Protein AF-A0AAN7C7R7-F1 (afdb_monomer)

InterPro domains:
  IPR011333 SKP1/BTB/POZ domain superfamily [G3DSA:3.30.710.10] (1-96)
  IPR011333 SKP1/BTB/POZ domain superfamily [SSF54695] (1-69)

pLDDT: mean 86.41, std 12.13, range [52.25, 98.44]

Radius of gyration: 16.48 Å; Cα contacts (8 Å, |Δi|>4): 105; chains: 1; bounding box: 35×28×51 Å

Solvent-accessible surface area (backbone atoms only — not comparable to full-atom values): 7777 Å² total; per-residue (Å²): 141,87,85,67,98,47,70,48,72,78,64,80,51,83,87,65,89,89,57,56,72,69,45,53,49,29,52,53,36,27,78,76,67,78,43,66,70,80,82,82,72,64,59,63,40,42,51,23,41,50,36,24,38,50,19,56,76,70,70,35,65,73,52,24,58,47,21,50,53,53,24,51,52,45,73,75,47,70,92,80,56,83,58,47,50,58,25,44,46,48,36,65,74,59,42,60,91,84,53,52,70,64,53,47,56,45,51,50,55,44,63,79,42,37,84,63,46,70,74,37,67,67,40,52,50,51,53,69,76,77,110

Structure (mmCIF, N/CA/C/O backbone):
data_AF-A0AAN7C7R7-F1
#
_entry.id   AF-A0AAN7C7R7-F1
#
loop_
_atom_site.group_PDB
_atom_site.id
_atom_site.type_symbol
_atom_site.label_atom_id
_atom_site.label_alt_id
_atom_site.label_comp_id
_atom_site.label_asym_id
_atom_site.label_entity_id
_atom_site.label_seq_id
_atom_site.pdbx_PDB_ins_code
_atom_site.Cartn_x
_atom_site.Cartn_y
_atom_site.Cartn_z
_atom_site.occupancy
_atom_site.B_iso_or_equiv
_atom_site.auth_seq_id
_atom_site.auth_comp_id
_atom_site.auth_asym_id
_atom_site.auth_atom_id
_atom_site.pdbx_PDB_model_num
ATOM 1 N N . MET A 1 1 ? 15.852 -9.210 -18.962 1.00 52.25 1 MET A N 1
ATOM 2 C CA . MET A 1 1 ? 14.382 -9.309 -19.043 1.00 52.25 1 MET A CA 1
ATOM 3 C C . MET A 1 1 ? 13.855 -9.493 -20.473 1.00 52.25 1 MET A C 1
ATOM 5 O O . MET A 1 1 ? 12.809 -10.094 -20.599 1.00 52.25 1 MET A O 1
ATOM 9 N N . PHE A 1 2 ? 14.583 -9.126 -21.546 1.00 54.12 2 PHE A N 1
ATOM 10 C CA . PHE A 1 2 ? 14.133 -9.344 -22.945 1.00 54.12 2 PHE A CA 1
ATOM 11 C C . PHE A 1 2 ? 15.086 -10.190 -23.813 1.00 54.12 2 PHE A C 1
ATOM 13 O O . PHE A 1 2 ? 15.265 -9.920 -24.995 1.00 54.12 2 PHE A O 1
ATOM 20 N N . ILE A 1 3 ? 15.754 -11.194 -23.238 1.00 52.88 3 ILE A N 1
ATOM 21 C CA . ILE A 1 3 ? 16.678 -12.060 -23.991 1.00 52.88 3 ILE A CA 1
ATOM 22 C C . ILE A 1 3 ? 16.061 -13.460 -24.073 1.00 52.88 3 ILE A C 1
ATOM 24 O O . ILE A 1 3 ? 15.983 -14.154 -23.062 1.00 52.88 3 ILE A O 1
ATOM 28 N N . GLY A 1 4 ? 15.595 -13.847 -25.264 1.00 60.41 4 GLY A N 1
ATOM 29 C CA . GLY A 1 4 ? 15.038 -15.171 -25.570 1.00 60.41 4 GLY A CA 1
ATOM 30 C C . GLY A 1 4 ? 13.991 -15.144 -26.690 1.00 60.41 4 GLY A C 1
ATOM 31 O O . GLY A 1 4 ? 13.441 -14.085 -27.000 1.00 60.41 4 GLY A O 1
ATOM 32 N N . ASP A 1 5 ? 13.697 -16.310 -27.270 1.00 66.62 5 ASP A N 1
ATOM 33 C CA . ASP A 1 5 ? 12.703 -16.508 -28.343 1.00 66.62 5 ASP A CA 1
ATOM 34 C C . ASP A 1 5 ? 11.260 -16.559 -27.800 1.00 66.62 5 ASP A C 1
ATOM 36 O O . ASP A 1 5 ? 10.467 -17.449 -28.112 1.00 66.62 5 ASP A O 1
ATOM 40 N N . TRP A 1 6 ? 10.914 -15.609 -26.935 1.00 66.38 6 TRP A N 1
ATOM 41 C CA . TRP A 1 6 ? 9.567 -15.470 -26.385 1.00 66.38 6 TRP A CA 1
ATOM 42 C C . TRP A 1 6 ? 8.678 -14.704 -27.366 1.00 66.38 6 TRP A C 1
ATOM 44 O O . TRP A 1 6 ? 9.133 -13.757 -28.007 1.00 66.38 6 TRP A O 1
ATOM 54 N N . LYS A 1 7 ? 7.392 -15.071 -27.463 1.00 62.16 7 LYS A N 1
ATOM 55 C CA . LYS A 1 7 ? 6.427 -14.408 -28.366 1.00 62.16 7 LYS A CA 1
ATOM 56 C C . LYS A 1 7 ? 6.376 -12.885 -28.184 1.00 62.16 7 LYS A C 1
ATOM 58 O O . LYS A 1 7 ? 6.251 -12.163 -29.171 1.00 62.16 7 LYS A O 1
ATOM 63 N N . GLU A 1 8 ? 6.529 -12.404 -26.953 1.00 61.75 8 GLU A N 1
ATOM 64 C CA . GLU A 1 8 ? 6.562 -10.974 -26.612 1.00 61.75 8 GLU A CA 1
ATOM 65 C C . GLU A 1 8 ? 7.676 -10.215 -27.352 1.00 61.75 8 GLU A C 1
ATOM 67 O O . GLU A 1 8 ? 7.477 -9.084 -27.800 1.00 61.75 8 GLU A O 1
ATOM 72 N N . ASN A 1 9 ? 8.825 -10.865 -27.574 1.00 59.09 9 ASN A N 1
ATOM 73 C CA . ASN A 1 9 ? 9.982 -10.279 -28.256 1.00 59.09 9 ASN A CA 1
ATOM 74 C C . ASN A 1 9 ? 9.661 -9.935 -29.723 1.00 59.09 9 ASN A C 1
ATOM 76 O O . ASN A 1 9 ? 10.098 -8.917 -30.255 1.00 59.09 9 ASN A O 1
ATOM 80 N N . THR A 1 10 ? 8.835 -10.750 -30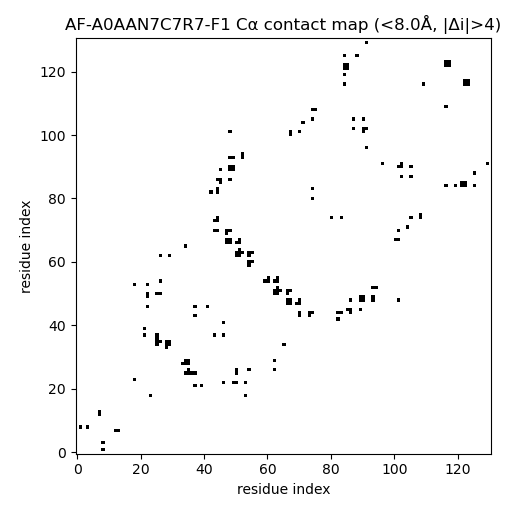.382 1.00 62.81 10 THR A N 1
ATOM 81 C CA . THR A 1 10 ? 8.457 -10.527 -31.786 1.00 62.81 10 THR A CA 1
ATOM 82 C C . THR A 1 10 ? 7.212 -9.650 -31.929 1.00 62.81 10 THR A C 1
ATOM 84 O O . THR A 1 10 ? 7.093 -8.917 -32.910 1.00 62.81 10 THR A O 1
ATOM 87 N N . ALA A 1 11 ? 6.293 -9.701 -30.959 1.00 69.81 11 ALA A N 1
ATOM 88 C CA . ALA A 1 11 ? 5.012 -8.998 -31.015 1.00 69.81 11 ALA A CA 1
ATOM 89 C C . ALA A 1 11 ? 5.101 -7.501 -30.667 1.00 69.81 11 ALA A C 1
ATOM 91 O O . ALA A 1 11 ? 4.202 -6.750 -31.039 1.00 69.81 11 ALA A O 1
ATOM 92 N N . ARG A 1 12 ? 6.170 -7.056 -29.978 1.00 69.69 12 ARG A N 1
ATOM 93 C CA . ARG A 1 12 ? 6.287 -5.696 -29.397 1.00 69.69 12 ARG A CA 1
ATOM 94 C C . ARG A 1 12 ? 5.090 -5.318 -28.507 1.00 69.69 12 ARG A C 1
ATOM 96 O O . ARG A 1 12 ? 4.754 -4.142 -28.390 1.00 69.69 12 ARG A O 1
ATOM 103 N N . LEU A 1 13 ? 4.455 -6.318 -27.906 1.00 75.94 13 LEU A N 1
ATOM 104 C CA . LEU A 1 13 ? 3.273 -6.195 -27.065 1.00 75.94 13 LEU A CA 1
ATOM 105 C C . LEU A 1 13 ? 3.511 -7.019 -25.801 1.00 75.94 13 LEU A C 1
ATOM 107 O O . LEU A 1 13 ? 3.923 -8.175 -25.896 1.00 75.94 13 LEU A O 1
ATOM 111 N N . ILE A 1 14 ? 3.261 -6.404 -24.648 1.00 77.69 14 ILE A N 1
ATOM 112 C CA . ILE A 1 14 ? 3.239 -7.056 -23.340 1.00 77.69 14 ILE A CA 1
ATOM 113 C C . ILE A 1 14 ? 1.846 -6.786 -22.778 1.00 77.69 14 ILE A C 1
ATOM 115 O O . ILE A 1 14 ? 1.475 -5.626 -22.599 1.00 77.69 14 ILE A O 1
ATOM 119 N N . GLU A 1 15 ? 1.067 -7.842 -22.570 1.00 77.75 15 GLU A N 1
ATOM 120 C CA . GLU A 1 15 ? -0.273 -7.755 -21.988 1.00 77.75 15 GLU A CA 1
ATOM 121 C C . GLU A 1 15 ? -0.168 -7.884 -20.465 1.00 77.75 15 GLU A C 1
ATOM 123 O O . GLU A 1 15 ? 0.445 -8.818 -19.951 1.00 77.75 15 GLU A O 1
ATOM 128 N N . LEU A 1 16 ? -0.748 -6.923 -19.743 1.00 79.38 16 LEU A N 1
ATOM 129 C CA . LEU A 1 16 ? -0.779 -6.883 -18.279 1.00 79.38 16 LEU A CA 1
ATOM 130 C C . LEU A 1 16 ? -2.231 -7.066 -17.811 1.00 79.38 16 LEU A C 1
ATOM 132 O O . LEU A 1 16 ? -2.828 -6.146 -17.267 1.00 79.38 16 LEU A O 1
ATOM 136 N N . GLU A 1 17 ? -2.819 -8.237 -18.078 1.00 69.12 17 GLU A N 1
ATOM 137 C CA . GLU A 1 17 ? -4.270 -8.489 -17.932 1.00 69.12 17 GLU A CA 1
ATOM 138 C C . GLU A 1 17 ? -4.824 -8.294 -16.509 1.00 69.12 17 GLU A C 1
ATOM 140 O O . GLU A 1 17 ? -6.012 -8.045 -16.335 1.00 69.12 17 GLU A O 1
ATOM 145 N N . GLU A 1 18 ? -3.981 -8.419 -15.486 1.00 67.12 18 GLU A N 1
ATOM 146 C CA . GLU A 1 18 ? -4.409 -8.407 -14.081 1.00 67.12 18 GLU A CA 1
ATOM 147 C C . GLU A 1 18 ? -4.302 -7.033 -13.403 1.00 67.12 18 GLU A C 1
ATOM 149 O O . GLU A 1 18 ? -4.593 -6.917 -12.214 1.00 67.12 18 GLU A O 1
ATOM 154 N N . ALA A 1 19 ? -3.844 -6.001 -14.112 1.00 66.62 19 ALA A N 1
ATOM 155 C CA . ALA A 1 19 ? -3.581 -4.701 -13.513 1.00 66.62 19 ALA A CA 1
ATOM 156 C C . ALA A 1 19 ? -4.635 -3.673 -13.911 1.00 66.62 19 ALA A C 1
ATOM 158 O O . ALA A 1 19 ? -4.942 -3.507 -15.088 1.00 66.62 19 ALA A O 1
ATOM 159 N N . ASP A 1 20 ? -5.150 -2.954 -12.916 1.00 84.00 20 ASP A N 1
ATOM 160 C CA . ASP A 1 20 ? -5.967 -1.772 -13.156 1.00 84.00 20 ASP A CA 1
ATOM 161 C C . ASP A 1 20 ? -5.154 -0.723 -13.935 1.00 84.00 20 ASP A C 1
ATOM 163 O O . ASP A 1 20 ? -3.971 -0.498 -13.645 1.00 84.00 20 ASP A O 1
ATOM 167 N N . ASP A 1 21 ? -5.788 -0.067 -14.911 1.00 88.69 21 ASP A N 1
ATOM 168 C CA . ASP A 1 21 ? -5.154 0.941 -15.768 1.00 88.69 21 ASP A CA 1
ATOM 169 C C . ASP A 1 21 ? -4.433 2.024 -14.945 1.00 88.69 21 ASP A C 1
ATOM 171 O O . ASP A 1 21 ? -3.361 2.496 -15.333 1.00 88.69 21 ASP A O 1
ATOM 175 N N . SER A 1 22 ? -4.974 2.385 -13.775 1.00 91.25 22 SER A N 1
ATOM 176 C CA . SER A 1 22 ? -4.366 3.372 -12.880 1.00 91.25 22 SER A CA 1
ATOM 177 C C . SER A 1 22 ? -3.037 2.902 -12.284 1.00 91.25 22 SER A C 1
ATOM 179 O O . SER A 1 22 ? -2.112 3.703 -12.136 1.00 91.25 22 SER A O 1
ATOM 181 N N . VAL A 1 23 ? -2.904 1.609 -11.984 1.00 93.81 23 VAL A N 1
ATOM 182 C CA . VAL A 1 23 ? -1.686 1.008 -11.422 1.00 93.81 23 VAL A CA 1
ATOM 183 C C . VAL A 1 23 ? -0.607 0.898 -12.496 1.00 93.81 23 VAL A C 1
ATOM 185 O O . VAL A 1 23 ? 0.559 1.215 -12.248 1.00 93.81 23 VAL A O 1
ATOM 188 N N . VAL A 1 24 ? -0.993 0.528 -13.720 1.00 92.94 24 VAL A N 1
ATOM 189 C CA . VAL A 1 24 ? -0.074 0.516 -14.868 1.00 92.94 24 VAL A CA 1
ATOM 190 C C . VAL A 1 24 ? 0.407 1.932 -15.182 1.00 92.94 24 VAL A C 1
ATOM 192 O O . VAL A 1 24 ? 1.601 2.147 -15.407 1.00 92.94 24 VAL A O 1
ATOM 195 N N . GLU A 1 25 ? -0.486 2.925 -15.143 1.00 93.12 25 GLU A N 1
ATOM 196 C CA . GLU A 1 25 ? -0.098 4.326 -15.304 1.00 93.12 25 GLU A CA 1
ATOM 197 C C . GLU A 1 25 ? 0.863 4.775 -14.192 1.00 93.12 25 GLU A C 1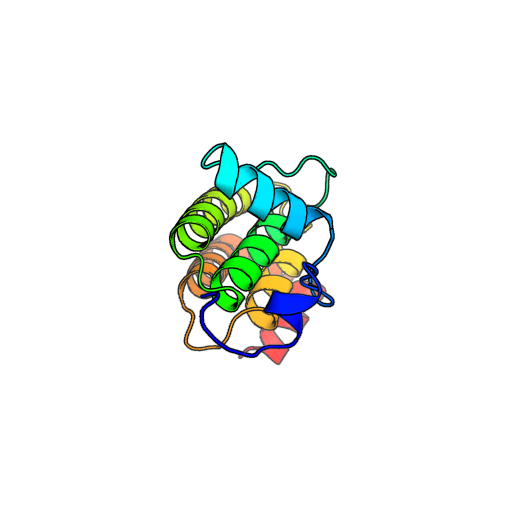
ATOM 199 O O . GLU A 1 25 ? 1.850 5.458 -14.479 1.00 93.12 25 GLU A O 1
ATOM 204 N N . ALA A 1 26 ? 0.629 4.363 -12.943 1.00 95.12 26 ALA A N 1
ATOM 205 C CA . ALA A 1 26 ? 1.522 4.653 -11.824 1.00 95.12 26 ALA A CA 1
ATOM 206 C C . ALA A 1 26 ? 2.928 4.089 -12.060 1.00 95.12 26 ALA A C 1
ATOM 208 O O . ALA A 1 26 ? 3.916 4.813 -11.924 1.00 95.12 26 ALA A O 1
ATOM 209 N N . MET A 1 27 ? 3.020 2.830 -12.500 1.00 95.50 27 MET A N 1
ATOM 210 C CA . MET A 1 27 ? 4.287 2.200 -12.871 1.00 95.50 27 MET A CA 1
ATOM 211 C C . MET A 1 27 ? 4.997 2.989 -13.981 1.00 95.50 27 MET A C 1
ATOM 213 O O . MET A 1 27 ? 6.188 3.281 -13.866 1.00 95.50 27 MET A O 1
ATOM 217 N N . LEU A 1 28 ? 4.284 3.363 -15.049 1.00 94.81 28 LEU A N 1
ATOM 218 C CA . LEU A 1 28 ? 4.866 4.128 -16.154 1.00 94.81 28 LEU A CA 1
ATOM 219 C C . LEU A 1 28 ? 5.352 5.507 -15.698 1.00 94.81 28 LEU A C 1
ATOM 221 O O . LEU A 1 28 ? 6.454 5.919 -16.057 1.00 94.81 28 LEU A O 1
ATOM 225 N N . ARG A 1 29 ? 4.575 6.215 -14.871 1.00 95.62 29 ARG A N 1
ATOM 226 C CA . ARG A 1 29 ? 4.998 7.498 -14.291 1.00 95.62 29 ARG A CA 1
ATOM 227 C C . ARG A 1 29 ? 6.251 7.331 -13.446 1.00 95.62 29 ARG A C 1
ATOM 229 O O . ARG A 1 29 ? 7.205 8.080 -13.647 1.00 95.62 29 ARG A O 1
ATOM 236 N N . PHE A 1 30 ? 6.298 6.303 -12.606 1.00 97.06 30 PHE A N 1
ATOM 237 C CA . PHE A 1 30 ? 7.474 6.011 -11.801 1.00 97.06 30 PHE A CA 1
ATOM 238 C C . PHE A 1 30 ? 8.715 5.762 -12.664 1.00 97.06 30 PHE A C 1
ATOM 240 O O . PHE A 1 30 ? 9.772 6.322 -12.391 1.00 97.06 30 PHE A O 1
ATOM 247 N N . MET A 1 31 ? 8.601 4.997 -13.752 1.00 95.38 31 MET A N 1
ATOM 248 C CA . MET A 1 31 ? 9.740 4.728 -14.639 1.00 95.38 31 MET A CA 1
ATOM 249 C C . MET A 1 31 ? 10.329 5.993 -15.282 1.00 95.38 31 MET A C 1
ATOM 251 O O . MET A 1 31 ? 11.529 6.037 -15.548 1.00 95.38 31 MET A O 1
ATOM 255 N N . TYR A 1 32 ? 9.507 7.015 -15.534 1.00 96.06 32 TYR A N 1
ATOM 256 C CA . TYR A 1 32 ? 9.948 8.255 -16.182 1.00 96.06 32 TYR A CA 1
ATOM 257 C C . TYR A 1 32 ? 10.300 9.378 -15.202 1.00 96.06 32 TYR A C 1
ATOM 259 O O . TYR A 1 32 ? 11.156 10.207 -15.513 1.00 96.06 32 TYR A O 1
ATOM 267 N N . TYR A 1 33 ? 9.651 9.422 -14.040 1.00 96.31 33 TYR A N 1
ATOM 268 C CA . TYR A 1 33 ? 9.728 10.547 -13.104 1.00 96.31 33 TYR A CA 1
ATOM 269 C C . TYR A 1 33 ? 10.223 10.158 -11.709 1.00 96.31 33 TYR A C 1
ATOM 271 O O . TYR A 1 33 ? 10.426 11.044 -10.885 1.00 96.31 33 TYR A O 1
ATOM 279 N N . PHE A 1 34 ? 10.444 8.864 -11.453 1.00 94.94 34 PHE A N 1
ATOM 280 C CA . PHE A 1 34 ? 10.735 8.299 -10.128 1.00 94.94 34 PHE A CA 1
ATOM 281 C C . PHE A 1 34 ? 9.660 8.614 -9.078 1.00 94.94 34 PHE A C 1
ATOM 283 O O . PHE A 1 34 ? 9.937 8.609 -7.883 1.00 94.94 34 PHE A O 1
ATOM 290 N N . ASP A 1 35 ? 8.437 8.877 -9.542 1.00 96.56 35 ASP A N 1
ATOM 291 C CA . ASP A 1 35 ? 7.286 9.247 -8.728 1.00 96.56 35 ASP A CA 1
ATOM 292 C C . ASP A 1 35 ? 5.977 8.839 -9.425 1.00 96.56 35 ASP A C 1
ATOM 294 O O . ASP A 1 35 ? 5.937 8.681 -10.652 1.00 96.56 35 ASP A O 1
ATOM 298 N N . TYR A 1 36 ? 4.897 8.690 -8.662 1.00 96.25 36 TYR A N 1
ATOM 299 C CA . TYR A 1 36 ? 3.559 8.433 -9.182 1.00 96.25 36 TYR A CA 1
ATOM 300 C C . TYR A 1 36 ? 2.502 9.175 -8.360 1.00 96.25 36 TYR A C 1
ATOM 302 O O . TYR A 1 36 ? 2.728 9.583 -7.232 1.00 96.25 36 TYR A O 1
ATOM 310 N N . ASN A 1 37 ? 1.317 9.374 -8.938 1.00 92.56 37 ASN A N 1
ATOM 311 C CA . ASN A 1 37 ? 0.233 10.082 -8.265 1.00 92.56 37 ASN A CA 1
ATOM 312 C C . ASN A 1 37 ? -1.099 9.375 -8.509 1.00 92.56 37 ASN A C 1
ATOM 314 O O . ASN A 1 37 ? -1.354 8.884 -9.609 1.00 92.56 37 ASN A O 1
ATOM 318 N N . ASN A 1 38 ? -1.971 9.387 -7.501 1.00 89.81 38 ASN A N 1
ATOM 319 C CA . ASN A 1 38 ? -3.345 8.904 -7.611 1.00 89.81 38 ASN A CA 1
ATOM 320 C C . ASN A 1 38 ? -4.224 9.943 -8.332 1.00 89.81 38 ASN A C 1
ATOM 322 O O . ASN A 1 38 ? -4.961 10.710 -7.711 1.00 89.81 38 ASN A O 1
ATOM 326 N N . ILE A 1 39 ? -4.105 10.014 -9.657 1.00 80.06 39 ILE A N 1
ATOM 327 C CA . ILE A 1 3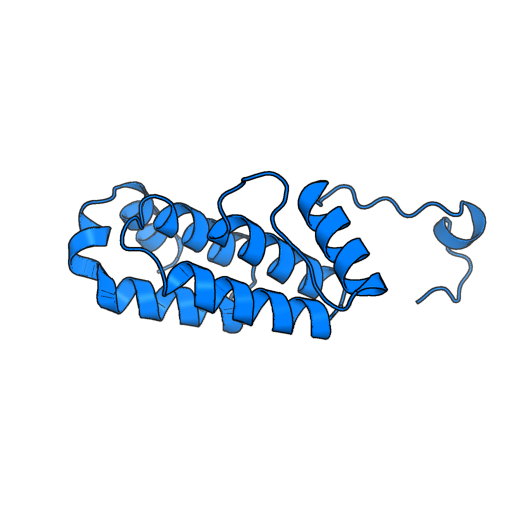9 ? -4.799 11.028 -10.466 1.00 80.06 39 ILE A CA 1
ATOM 328 C C . ILE A 1 39 ? -6.281 10.711 -10.717 1.00 80.06 39 ILE A C 1
ATOM 330 O O . ILE A 1 39 ? -7.037 11.604 -11.096 1.00 80.06 39 ILE A O 1
ATOM 334 N N . HIS A 1 40 ? -6.698 9.461 -10.495 1.00 79.94 40 HIS A N 1
ATOM 335 C CA . HIS A 1 40 ? -8.055 8.979 -10.782 1.00 79.94 40 HIS A CA 1
ATOM 336 C C . HIS A 1 40 ? -9.012 9.130 -9.592 1.00 79.94 40 HIS A C 1
ATOM 338 O O . HIS A 1 40 ? -10.190 8.799 -9.696 1.00 79.94 40 HIS A O 1
ATOM 344 N N . GLY A 1 41 ? -8.530 9.668 -8.466 1.00 76.50 41 GLY A N 1
ATOM 345 C CA . GLY A 1 41 ? -9.362 9.976 -7.300 1.00 76.50 41 GLY A CA 1
ATOM 346 C C . GLY A 1 41 ? -9.883 8.742 -6.561 1.00 76.50 41 GLY A C 1
ATOM 347 O O . GLY A 1 41 ? -10.861 8.842 -5.821 1.00 76.50 41 GLY A O 1
ATOM 348 N N . VAL A 1 42 ? -9.243 7.586 -6.755 1.00 78.88 42 VAL A N 1
ATOM 349 C CA . VAL A 1 42 ? -9.513 6.367 -5.980 1.00 78.88 42 VAL A CA 1
ATOM 350 C C . VAL A 1 42 ? -9.084 6.598 -4.523 1.00 78.88 42 VAL A C 1
ATOM 352 O O . VAL A 1 42 ? -8.399 7.576 -4.222 1.00 78.88 42 VAL A O 1
ATOM 355 N N . SER A 1 43 ? -9.439 5.718 -3.588 1.00 90.50 43 SER A N 1
ATOM 356 C CA . SER A 1 43 ? -8.825 5.765 -2.253 1.00 90.50 43 SER A CA 1
ATOM 357 C C . SER A 1 43 ? -7.302 5.668 -2.381 1.00 90.50 43 SER A C 1
ATOM 359 O O . SER A 1 43 ? -6.789 4.672 -2.885 1.00 90.50 43 SER A O 1
ATOM 361 N N . THR A 1 44 ? -6.571 6.677 -1.897 1.00 92.56 44 THR A N 1
ATOM 362 C CA . THR A 1 44 ? -5.098 6.679 -1.916 1.00 92.56 44 THR A CA 1
ATOM 363 C C . THR A 1 44 ? -4.516 5.483 -1.164 1.00 92.56 44 THR A C 1
ATOM 365 O O . THR A 1 44 ? -3.480 4.958 -1.556 1.00 92.56 44 THR A O 1
ATOM 368 N N . ARG A 1 45 ? -5.200 5.005 -0.116 1.00 92.94 45 ARG A N 1
ATOM 369 C CA . ARG A 1 45 ? -4.772 3.841 0.672 1.00 92.94 45 ARG A CA 1
ATOM 370 C C . ARG A 1 45 ? -4.878 2.561 -0.156 1.00 92.94 45 ARG A C 1
ATOM 372 O O . ARG A 1 45 ? -3.895 1.843 -0.286 1.00 92.94 45 ARG A O 1
ATOM 379 N N . ILE A 1 46 ? -6.042 2.318 -0.762 1.00 94.38 46 ILE A N 1
ATOM 380 C CA . ILE A 1 46 ? -6.264 1.146 -1.626 1.00 94.38 46 ILE A CA 1
ATOM 381 C C . ILE A 1 46 ? -5.317 1.192 -2.830 1.00 94.38 46 ILE A C 1
ATOM 383 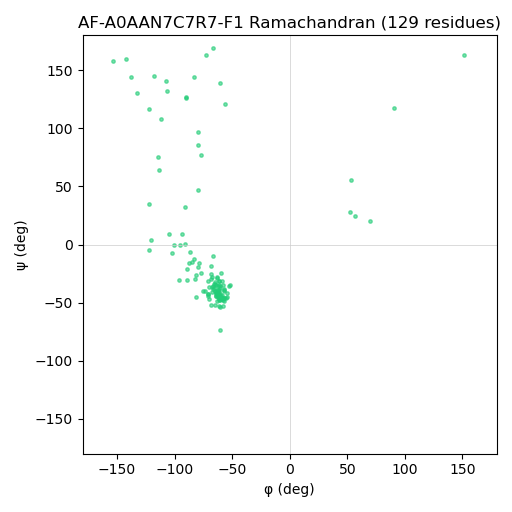O O . ILE A 1 46 ? -4.634 0.215 -3.117 1.00 94.38 46 ILE A O 1
ATOM 387 N N . PHE A 1 47 ? -5.211 2.349 -3.482 1.00 95.56 47 PHE A N 1
ATOM 388 C CA . PHE A 1 47 ? -4.348 2.537 -4.644 1.00 95.56 47 PHE A CA 1
ATOM 389 C C . PHE A 1 47 ? -2.876 2.231 -4.335 1.00 95.56 47 PHE A C 1
ATOM 391 O O . PHE A 1 47 ? -2.243 1.473 -5.062 1.00 95.56 47 PHE A O 1
ATOM 398 N N . ASN A 1 48 ? -2.331 2.748 -3.230 1.00 96.56 48 ASN A N 1
ATOM 399 C CA . ASN A 1 48 ? -0.943 2.463 -2.857 1.00 96.56 48 ASN A CA 1
ATOM 400 C C . ASN A 1 48 ? -0.721 0.977 -2.519 1.00 96.56 48 ASN A C 1
ATOM 402 O O . ASN A 1 48 ? 0.333 0.441 -2.853 1.00 96.56 48 ASN A O 1
ATOM 406 N N . ALA A 1 49 ? -1.709 0.288 -1.931 1.00 96.69 49 ALA A N 1
ATOM 407 C CA . ALA A 1 49 ? -1.635 -1.160 -1.713 1.00 96.69 49 ALA A CA 1
ATOM 408 C C . ALA A 1 49 ? -1.590 -1.949 -3.035 1.00 96.69 49 ALA A C 1
ATOM 410 O O . ALA A 1 49 ? -0.791 -2.874 -3.175 1.00 96.69 49 ALA A O 1
ATOM 411 N N . GLN A 1 50 ? -2.377 -1.540 -4.033 1.00 95.94 50 GLN A N 1
ATOM 412 C CA . GLN A 1 50 ? -2.368 -2.147 -5.368 1.00 95.94 50 GLN A CA 1
ATOM 413 C C . GLN A 1 50 ? -1.054 -1.891 -6.116 1.00 95.94 50 GLN A C 1
ATOM 415 O O . GLN A 1 50 ? -0.509 -2.794 -6.748 1.00 95.94 50 GLN A O 1
ATOM 420 N N . VAL A 1 51 ? -0.503 -0.674 -6.027 1.00 96.94 51 VAL A N 1
ATOM 421 C CA . VAL A 1 51 ? 0.809 -0.359 -6.619 1.00 96.94 51 VAL A CA 1
ATOM 422 C C . VAL A 1 51 ? 1.913 -1.187 -5.959 1.00 96.94 51 VAL A C 1
ATOM 424 O O . VAL A 1 51 ? 2.799 -1.676 -6.657 1.00 96.94 51 VAL A O 1
ATOM 427 N N . TYR A 1 52 ? 1.847 -1.394 -4.643 1.00 98.06 52 TYR A N 1
ATOM 428 C CA . TYR A 1 52 ? 2.802 -2.220 -3.908 1.00 98.06 52 TYR A CA 1
ATOM 429 C C . TYR A 1 52 ? 2.804 -3.680 -4.378 1.00 98.06 52 TYR A C 1
ATOM 431 O O . TYR A 1 52 ? 3.859 -4.203 -4.744 1.00 98.06 52 TYR A O 1
ATOM 439 N N . SER A 1 53 ? 1.634 -4.328 -4.412 1.00 96.12 53 SER A N 1
ATOM 440 C CA . SER A 1 53 ? 1.513 -5.731 -4.834 1.00 96.12 53 SER A CA 1
ATOM 441 C C . SER A 1 53 ? 1.868 -5.914 -6.312 1.00 96.12 53 SER A C 1
ATOM 443 O O . SER A 1 53 ? 2.563 -6.865 -6.677 1.00 96.12 53 SER A O 1
ATOM 445 N N . PHE A 1 54 ? 1.494 -4.958 -7.166 1.00 95.62 54 PHE A N 1
ATOM 446 C CA . PHE A 1 54 ? 1.916 -4.929 -8.564 1.00 95.62 54 PHE A CA 1
ATOM 447 C C . PHE A 1 54 ? 3.443 -4.810 -8.693 1.00 95.62 54 PHE A C 1
ATOM 449 O O . PHE A 1 54 ? 4.067 -5.564 -9.441 1.00 95.62 54 PHE A O 1
ATOM 456 N N . ALA A 1 55 ? 4.069 -3.890 -7.958 1.00 96.50 55 ALA A N 1
ATOM 457 C CA . ALA A 1 55 ? 5.514 -3.693 -8.006 1.00 96.50 55 ALA A CA 1
ATOM 458 C C . ALA A 1 55 ? 6.286 -4.935 -7.546 1.00 96.50 55 ALA A C 1
ATOM 460 O O . ALA A 1 55 ? 7.328 -5.246 -8.124 1.00 96.50 55 ALA A O 1
ATOM 461 N N . ASP A 1 56 ? 5.768 -5.664 -6.556 1.00 95.69 56 ASP A N 1
ATOM 462 C CA . ASP A 1 56 ? 6.326 -6.948 -6.138 1.00 95.69 56 ASP A CA 1
ATOM 463 C C . ASP A 1 56 ? 6.209 -8.002 -7.247 1.00 95.69 56 ASP A C 1
ATOM 465 O O . ASP A 1 56 ? 7.218 -8.565 -7.683 1.00 95.69 56 ASP A O 1
ATOM 469 N N . LYS A 1 57 ? 4.999 -8.179 -7.797 1.00 92.38 57 LYS A N 1
ATOM 470 C CA . LYS A 1 57 ? 4.716 -9.143 -8.872 1.00 92.38 57 LYS A CA 1
ATOM 471 C C . LYS A 1 57 ? 5.621 -8.953 -10.090 1.00 92.38 57 LYS A C 1
ATOM 473 O O . LYS A 1 57 ? 6.097 -9.930 -10.668 1.00 92.38 57 LYS A O 1
ATOM 478 N N . TYR A 1 58 ? 5.873 -7.705 -10.483 1.00 92.06 58 TYR A N 1
ATOM 479 C CA . TYR A 1 58 ? 6.715 -7.373 -11.636 1.00 92.06 58 TYR A CA 1
ATOM 480 C C . TYR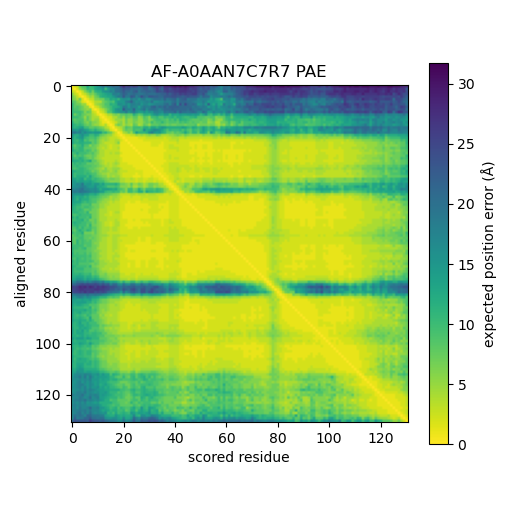 A 1 58 ? 8.184 -7.109 -11.279 1.00 92.06 58 TYR A C 1
ATOM 482 O O . TYR A 1 58 ? 8.958 -6.706 -12.149 1.00 92.06 58 TYR A O 1
ATOM 490 N N . MET A 1 59 ? 8.591 -7.377 -10.033 1.00 94.44 59 MET A N 1
ATOM 491 C CA . MET A 1 59 ? 9.964 -7.226 -9.543 1.00 94.44 59 MET A CA 1
ATOM 492 C C . MET A 1 59 ? 10.537 -5.826 -9.807 1.00 94.44 59 MET A C 1
ATOM 494 O O . MET A 1 59 ? 11.605 -5.668 -10.406 1.00 94.44 59 MET A O 1
ATOM 498 N N . ILE A 1 60 ? 9.834 -4.799 -9.329 1.00 96.25 60 ILE A N 1
ATOM 499 C CA . ILE A 1 60 ? 10.241 -3.391 -9.391 1.00 96.25 60 ILE A CA 1
ATOM 500 C C . ILE A 1 60 ? 10.474 -2.878 -7.954 1.00 96.25 60 ILE A C 1
ATOM 502 O O . ILE A 1 60 ? 9.645 -2.129 -7.430 1.00 96.25 60 ILE A O 1
ATOM 506 N N . PRO A 1 61 ? 11.596 -3.237 -7.286 1.00 97.38 61 PRO A N 1
ATOM 507 C CA . PRO A 1 61 ? 11.786 -2.971 -5.855 1.00 97.38 61 PRO A CA 1
ATOM 508 C C . PRO A 1 61 ? 11.669 -1.493 -5.481 1.00 97.38 61 PRO A C 1
ATOM 510 O O . PRO A 1 61 ? 11.038 -1.151 -4.494 1.00 97.38 61 PRO A O 1
ATOM 513 N N . ALA A 1 62 ? 12.206 -0.595 -6.309 1.00 98.12 62 ALA A N 1
ATOM 514 C CA . ALA A 1 62 ? 12.161 0.835 -6.019 1.00 98.12 62 ALA A CA 1
ATOM 515 C C . ALA A 1 62 ? 10.735 1.424 -6.080 1.00 98.12 62 ALA A C 1
ATOM 517 O O . ALA A 1 62 ? 10.452 2.390 -5.374 1.00 98.12 62 ALA A O 1
ATOM 518 N N . LEU A 1 63 ? 9.839 0.842 -6.890 1.00 98.38 63 LEU A N 1
ATOM 519 C CA . LEU A 1 63 ? 8.423 1.219 -6.899 1.00 98.38 63 LEU A CA 1
ATOM 520 C C . LEU A 1 63 ? 7.707 0.643 -5.674 1.00 98.38 63 LEU A C 1
ATOM 522 O O . LEU A 1 63 ? 6.917 1.351 -5.059 1.00 98.38 63 LEU A O 1
ATOM 526 N N . LYS A 1 64 ? 8.026 -0.601 -5.294 1.00 98.25 64 LYS A N 1
ATOM 527 C CA . LYS A 1 64 ? 7.508 -1.243 -4.079 1.00 98.25 64 LYS A CA 1
ATOM 528 C C . LYS A 1 64 ? 7.852 -0.412 -2.835 1.00 98.25 64 LYS A C 1
ATOM 530 O O . LYS A 1 64 ? 6.957 -0.050 -2.078 1.00 98.25 64 LYS A O 1
ATOM 535 N N . ASP A 1 65 ? 9.115 -0.003 -2.700 1.00 98.44 65 ASP A N 1
ATOM 536 C CA . ASP A 1 65 ? 9.601 0.846 -1.603 1.00 98.44 65 ASP A CA 1
ATOM 537 C C . ASP A 1 65 ? 8.909 2.218 -1.558 1.00 98.44 65 ASP A C 1
ATOM 539 O O . ASP A 1 65 ? 8.690 2.778 -0.481 1.00 98.44 65 ASP A O 1
ATOM 543 N N . LEU A 1 66 ? 8.616 2.808 -2.722 1.00 98.44 66 LEU A N 1
ATOM 544 C CA . LEU A 1 66 ? 7.884 4.071 -2.795 1.00 98.44 66 LEU A CA 1
ATOM 545 C C . LEU A 1 66 ? 6.424 3.871 -2.376 1.00 98.44 66 LEU A C 1
ATOM 547 O O . LEU A 1 66 ? 5.928 4.618 -1.538 1.00 98.44 66 LEU A O 1
ATOM 551 N N . ALA A 1 67 ? 5.768 2.834 -2.896 1.00 98.12 67 ALA A N 1
ATOM 552 C CA . ALA A 1 67 ? 4.383 2.522 -2.572 1.00 98.12 67 ALA A CA 1
ATOM 553 C C . ALA A 1 67 ? 4.176 2.211 -1.087 1.00 98.12 67 ALA A C 1
ATOM 555 O O . ALA A 1 67 ? 3.172 2.625 -0.511 1.00 98.12 67 ALA A O 1
ATOM 556 N N . GLU A 1 68 ? 5.151 1.571 -0.439 1.00 98.44 68 GLU A N 1
ATOM 557 C CA . GLU A 1 68 ? 5.147 1.356 1.010 1.00 98.44 68 GLU A CA 1
ATOM 558 C C . GLU A 1 68 ? 5.122 2.673 1.791 1.00 98.44 68 GLU A C 1
ATOM 560 O O . GLU A 1 68 ? 4.291 2.862 2.681 1.00 98.44 68 GLU A O 1
ATOM 565 N N . LYS A 1 69 ? 5.995 3.618 1.422 1.00 97.62 69 LYS A N 1
ATOM 566 C CA . LYS A 1 69 ? 6.079 4.939 2.066 1.00 97.62 69 LYS A CA 1
ATOM 567 C C . LYS A 1 69 ? 4.805 5.748 1.855 1.00 97.62 69 LYS A C 1
ATOM 569 O O . LYS A 1 69 ? 4.291 6.340 2.803 1.00 97.62 69 LYS A O 1
ATOM 574 N N . GLU A 1 70 ? 4.281 5.751 0.633 1.00 96.44 70 GLU A N 1
ATOM 575 C CA . GLU A 1 70 ? 3.041 6.450 0.294 1.00 96.44 70 GLU A CA 1
ATOM 576 C C . GLU A 1 70 ? 1.830 5.817 0.998 1.00 96.44 70 GLU A C 1
ATOM 578 O O . GLU A 1 70 ? 0.945 6.523 1.489 1.00 96.44 70 GLU A O 1
ATOM 583 N N . PHE A 1 71 ? 1.784 4.485 1.121 1.00 96.00 71 PHE A N 1
ATOM 584 C CA . PHE A 1 71 ? 0.758 3.792 1.901 1.00 96.00 71 PHE A CA 1
ATOM 585 C C . PHE A 1 71 ? 0.842 4.165 3.381 1.00 96.00 71 PHE A C 1
ATOM 587 O O . PHE A 1 71 ? -0.168 4.562 3.962 1.00 96.00 71 PHE A O 1
ATOM 594 N N . GLN A 1 72 ? 2.039 4.114 3.976 1.00 95.56 72 GLN A N 1
ATOM 595 C CA . GLN A 1 72 ? 2.270 4.511 5.365 1.00 95.56 72 GLN A CA 1
ATOM 596 C C . GLN A 1 72 ? 1.797 5.949 5.620 1.00 95.56 72 GLN A C 1
ATOM 598 O O . GLN A 1 72 ? 1.084 6.209 6.593 1.00 95.56 72 GLN A O 1
ATOM 603 N N . ALA A 1 73 ? 2.134 6.886 4.733 1.00 93.50 73 ALA A N 1
ATOM 604 C CA . ALA A 1 73 ? 1.667 8.265 4.827 1.00 93.50 73 ALA A CA 1
ATOM 605 C C . ALA A 1 73 ? 0.132 8.350 4.745 1.00 93.50 73 ALA A C 1
ATOM 607 O O . ALA A 1 73 ? -0.499 9.041 5.546 1.00 93.50 73 ALA A O 1
ATOM 608 N N . ALA A 1 74 ? -0.493 7.609 3.827 1.00 92.12 74 ALA A N 1
ATOM 609 C CA . ALA A 1 74 ? -1.940 7.624 3.631 1.00 92.12 74 ALA A CA 1
ATOM 610 C C . ALA A 1 74 ? -2.728 7.018 4.807 1.00 92.12 74 ALA A C 1
ATOM 612 O O . ALA A 1 74 ? -3.809 7.511 5.137 1.00 92.12 74 ALA A O 1
ATOM 613 N N . ILE A 1 75 ? -2.230 5.960 5.455 1.00 90.06 75 ILE A N 1
ATOM 614 C CA . ILE A 1 75 ? -2.924 5.317 6.588 1.00 90.06 75 ILE A CA 1
ATOM 615 C C . ILE A 1 75 ? -2.705 6.049 7.919 1.00 90.06 75 ILE A C 1
ATOM 617 O O . ILE A 1 75 ? -3.558 5.973 8.799 1.00 90.06 75 ILE A O 1
ATOM 621 N N . THR A 1 76 ? -1.595 6.779 8.064 1.00 87.06 76 THR A N 1
ATOM 622 C CA . THR A 1 76 ? -1.283 7.548 9.284 1.00 87.06 76 THR A CA 1
ATOM 623 C C . THR A 1 76 ? -1.878 8.958 9.267 1.00 87.06 76 THR A C 1
ATOM 625 O O . THR A 1 76 ? -1.991 9.599 10.314 1.00 87.06 76 THR A O 1
ATOM 628 N N . THR A 1 77 ? -2.299 9.454 8.099 1.00 80.00 77 THR A N 1
ATOM 629 C CA . THR A 1 77 ? -2.910 10.780 7.941 1.00 80.00 77 THR A CA 1
ATOM 630 C C . THR A 1 77 ? -4.417 10.685 7.678 1.00 80.00 77 THR A C 1
ATOM 632 O O . THR A 1 77 ? -4.896 9.829 6.940 1.00 80.00 77 THR A O 1
ATOM 635 N N . GLY A 1 78 ? -5.192 11.595 8.281 1.00 64.44 78 GLY A N 1
ATOM 636 C CA . GLY A 1 78 ? -6.637 11.727 8.050 1.00 64.44 78 GLY A CA 1
ATOM 637 C C . GLY A 1 78 ? -7.516 10.890 8.990 1.00 64.44 78 GLY A C 1
ATOM 638 O O . GLY A 1 78 ? -7.510 9.665 8.967 1.00 64.44 78 GLY A O 1
ATOM 639 N N . TRP A 1 79 ? -8.339 11.575 9.791 1.00 54.62 79 TRP A N 1
ATOM 640 C CA . TRP A 1 79 ? -9.275 10.970 10.754 1.00 54.62 79 TRP A CA 1
ATOM 641 C C . TRP A 1 79 ? -10.451 10.209 10.115 1.00 54.62 79 TRP A C 1
ATOM 643 O O . TRP A 1 79 ? -11.080 9.390 10.784 1.00 54.62 79 TRP A O 1
ATOM 653 N N . ALA A 1 80 ? -10.750 10.458 8.837 1.00 60.69 80 ALA A N 1
ATOM 654 C CA . ALA A 1 80 ? -11.728 9.684 8.078 1.00 60.69 80 ALA A CA 1
ATOM 655 C C . ALA A 1 80 ? -11.069 8.376 7.616 1.00 60.69 80 ALA A C 1
ATOM 657 O O . ALA A 1 80 ? -10.483 8.292 6.538 1.00 60.69 80 ALA A O 1
ATOM 658 N N . MET A 1 81 ? -11.090 7.374 8.487 1.00 66.19 81 MET A N 1
ATOM 659 C CA . MET A 1 81 ? -10.624 6.010 8.213 1.00 66.19 81 MET A CA 1
ATOM 660 C C . MET A 1 81 ? -11.768 5.124 7.690 1.00 66.19 81 MET A C 1
ATOM 662 O O . MET A 1 81 ? -11.830 3.939 8.016 1.00 66.19 81 MET A O 1
ATOM 666 N N . ASP A 1 82 ? -12.721 5.697 6.961 1.00 76.94 82 ASP A N 1
ATOM 667 C CA . ASP A 1 82 ? -13.910 4.967 6.505 1.00 76.94 82 ASP A CA 1
ATOM 668 C C . ASP A 1 82 ? -13.544 3.910 5.448 1.00 76.94 82 ASP A C 1
ATOM 670 O O . ASP A 1 82 ? -14.207 2.889 5.328 1.00 76.94 82 ASP A O 1
ATOM 674 N N . ASP A 1 83 ? -12.442 4.112 4.725 1.00 86.69 83 ASP A N 1
ATOM 675 C CA . ASP A 1 83 ? -11.903 3.179 3.731 1.00 86.69 83 ASP A CA 1
ATOM 676 C C . ASP A 1 83 ? -10.719 2.342 4.255 1.00 86.69 83 ASP A C 1
ATOM 678 O O . ASP A 1 83 ? -10.200 1.499 3.525 1.00 86.69 83 ASP A O 1
ATOM 682 N N . PHE A 1 84 ? -10.289 2.527 5.512 1.00 89.25 84 PHE A N 1
ATOM 683 C CA . PHE A 1 84 ? -9.194 1.738 6.087 1.00 89.25 84 PHE A CA 1
ATOM 684 C C . PHE A 1 84 ? -9.498 0.232 6.104 1.00 89.25 84 PHE A C 1
ATOM 686 O O . PHE A 1 84 ? -8.615 -0.528 5.713 1.00 89.25 84 PHE A O 1
ATOM 693 N N . PRO A 1 85 ? -10.704 -0.239 6.498 1.00 89.69 85 PRO A N 1
ATOM 694 C CA . PRO A 1 85 ? -11.019 -1.666 6.449 1.00 89.69 85 PRO A CA 1
ATOM 695 C C . PRO A 1 85 ? -10.856 -2.264 5.048 1.00 89.69 85 PRO A C 1
ATOM 697 O O . PRO A 1 85 ? -10.346 -3.373 4.912 1.00 89.69 85 PRO A O 1
ATOM 700 N N . LEU A 1 86 ? -11.228 -1.509 4.009 1.00 91.19 86 LEU A N 1
ATOM 701 C CA . LEU A 1 86 ? -11.073 -1.918 2.613 1.00 91.19 86 LEU A CA 1
ATOM 702 C C . LEU A 1 86 ? -9.604 -1.925 2.183 1.00 91.19 86 LEU A C 1
ATOM 704 O O . LEU A 1 86 ? -9.163 -2.871 1.540 1.00 91.19 86 LEU A O 1
ATOM 708 N N . ALA A 1 87 ? -8.827 -0.914 2.575 1.00 93.06 87 ALA A N 1
ATOM 709 C CA . ALA A 1 87 ? -7.393 -0.877 2.300 1.00 93.06 87 ALA A CA 1
ATOM 710 C C . ALA A 1 87 ? -6.634 -2.006 3.014 1.00 93.06 87 ALA A C 1
ATOM 712 O O . ALA A 1 87 ? -5.755 -2.623 2.423 1.00 93.06 87 ALA A O 1
ATOM 713 N N . ALA A 1 88 ? -6.996 -2.320 4.260 1.00 93.38 88 ALA A N 1
ATOM 714 C CA . ALA A 1 88 ? -6.453 -3.472 4.965 1.00 93.38 88 ALA A CA 1
ATOM 715 C C . ALA A 1 88 ? -6.820 -4.774 4.235 1.00 93.38 88 ALA A C 1
ATOM 717 O O . ALA A 1 88 ? -5.949 -5.615 4.039 1.00 93.38 88 ALA A O 1
ATOM 718 N N . ALA A 1 89 ? -8.071 -4.925 3.782 1.00 93.81 89 ALA A N 1
ATOM 719 C CA . ALA A 1 89 ? -8.498 -6.103 3.021 1.00 93.81 89 ALA A CA 1
ATOM 720 C C . ALA A 1 89 ? -7.659 -6.276 1.756 1.00 93.81 89 ALA A C 1
ATOM 722 O O . ALA A 1 89 ? -7.160 -7.366 1.496 1.00 93.81 89 ALA A O 1
ATOM 723 N N . GLU A 1 90 ? -7.454 -5.188 1.014 1.00 95.44 90 GLU A N 1
ATOM 724 C CA . GLU A 1 90 ? -6.610 -5.176 -0.177 1.00 95.44 90 GLU A CA 1
ATOM 725 C C . GLU A 1 90 ? -5.185 -5.640 0.139 1.00 95.44 90 GLU A C 1
ATOM 727 O O . GLU A 1 90 ? -4.654 -6.502 -0.557 1.00 95.44 90 GLU A O 1
ATOM 732 N N . VAL A 1 91 ? -4.581 -5.142 1.225 1.00 96.62 91 VAL A N 1
ATOM 733 C CA . VAL A 1 91 ? -3.247 -5.575 1.669 1.00 96.62 91 VAL A CA 1
ATOM 734 C C . VAL A 1 91 ? -3.208 -7.079 1.929 1.00 96.62 91 VAL A C 1
ATOM 736 O O . VAL A 1 91 ? -2.356 -7.768 1.371 1.00 96.62 91 VAL A O 1
ATOM 739 N N . TYR A 1 92 ? -4.124 -7.609 2.741 1.00 95.12 92 TYR A N 1
ATOM 740 C CA . TYR A 1 92 ? -4.120 -9.032 3.095 1.00 95.12 92 TYR A CA 1
ATOM 741 C C . TYR A 1 92 ? -4.456 -9.947 1.905 1.00 95.12 92 TYR A C 1
ATOM 743 O O . TYR A 1 92 ? -3.939 -11.060 1.839 1.00 95.12 92 TYR A O 1
ATOM 751 N N . ASN A 1 93 ? -5.253 -9.477 0.942 1.00 94.50 93 ASN A N 1
ATOM 752 C CA . ASN A 1 93 ? -5.635 -10.253 -0.241 1.00 94.50 93 ASN A CA 1
ATOM 753 C C . ASN A 1 93 ? -4.589 -10.229 -1.364 1.00 94.50 93 ASN A C 1
ATOM 755 O O . ASN A 1 93 ? -4.507 -11.183 -2.135 1.00 94.50 93 ASN A O 1
ATOM 759 N N . SER A 1 94 ? -3.819 -9.145 -1.486 1.00 94.00 94 SER A N 1
ATOM 760 C CA . SER A 1 94 ? -2.883 -8.937 -2.602 1.00 94.00 94 SER A CA 1
ATOM 761 C C . SER A 1 94 ? -1.418 -9.216 -2.254 1.00 94.00 94 SER A C 1
ATOM 763 O O . SER A 1 94 ? -0.573 -9.235 -3.148 1.00 94.00 94 SER A O 1
ATOM 765 N N . THR A 1 95 ? -1.102 -9.461 -0.979 1.00 94.88 95 THR A N 1
ATOM 766 C CA . THR A 1 95 ? 0.254 -9.799 -0.515 1.00 94.88 95 THR A CA 1
ATOM 767 C C . THR A 1 95 ? 0.287 -11.194 0.113 1.00 94.88 95 THR A C 1
ATOM 769 O O . THR A 1 95 ? -0.689 -11.578 0.761 1.00 94.88 95 THR A O 1
ATOM 772 N N . PRO A 1 96 ? 1.369 -11.977 -0.041 1.00 93.00 96 PRO A N 1
ATOM 773 C CA . PRO A 1 96 ? 1.525 -13.253 0.658 1.00 93.00 96 PRO A CA 1
ATOM 774 C C . PRO A 1 96 ? 1.815 -13.050 2.160 1.00 93.00 96 PRO A C 1
ATOM 776 O O . PRO A 1 96 ? 2.171 -11.960 2.598 1.00 9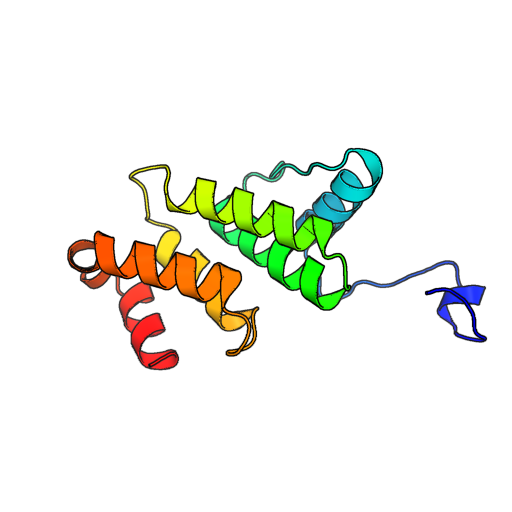3.00 96 PRO A O 1
ATOM 779 N N . GLU A 1 97 ? 1.643 -14.096 2.977 1.00 91.44 97 GLU A N 1
ATOM 780 C CA . GLU A 1 97 ? 1.778 -14.011 4.446 1.00 91.44 97 GLU A CA 1
ATOM 781 C C . GLU A 1 97 ? 3.183 -13.636 4.940 1.00 91.44 97 GLU A C 1
ATOM 783 O O . GLU A 1 97 ? 3.332 -13.062 6.022 1.00 91.44 97 GLU A O 1
ATOM 788 N N . ASP A 1 98 ? 4.212 -13.969 4.166 1.00 93.44 98 ASP A N 1
ATOM 789 C CA . ASP A 1 98 ? 5.609 -13.655 4.450 1.00 93.44 98 ASP A CA 1
ATOM 790 C C . ASP A 1 98 ? 6.009 -12.235 4.023 1.00 93.44 98 ASP A C 1
ATOM 792 O O . ASP A 1 98 ? 7.044 -11.738 4.475 1.00 93.44 98 ASP A O 1
ATOM 796 N N . ASP A 1 99 ? 5.177 -11.550 3.233 1.00 95.25 99 ASP A N 1
ATOM 797 C CA . ASP A 1 99 ? 5.350 -10.129 2.951 1.00 95.25 99 ASP A CA 1
ATOM 798 C C . ASP A 1 99 ? 4.827 -9.289 4.122 1.00 95.25 99 ASP A C 1
ATOM 800 O O . ASP A 1 99 ? 3.636 -9.010 4.280 1.00 95.25 99 ASP A O 1
ATOM 804 N N . ARG A 1 100 ? 5.761 -8.889 4.983 1.00 95.38 100 ARG A N 1
ATOM 805 C CA . ARG A 1 100 ? 5.463 -8.159 6.214 1.00 95.38 100 ARG A CA 1
ATOM 806 C C . ARG A 1 100 ? 5.362 -6.645 6.040 1.00 95.38 100 ARG A C 1
ATOM 808 O O . ARG A 1 100 ? 4.957 -6.001 6.998 1.00 95.38 100 ARG A O 1
ATOM 815 N N . GLY A 1 101 ? 5.669 -6.077 4.869 1.00 96.69 101 GLY A N 1
ATOM 816 C CA . GLY A 1 101 ? 5.751 -4.621 4.686 1.00 96.69 101 GLY A CA 1
ATOM 817 C C . GLY A 1 101 ? 4.425 -3.916 4.978 1.00 96.69 101 GLY A C 1
ATOM 818 O O . GLY A 1 101 ? 4.242 -3.302 6.029 1.00 96.69 101 GLY A O 1
ATOM 819 N N . LEU A 1 102 ? 3.448 -4.052 4.078 1.00 97.69 102 LEU A N 1
ATOM 820 C CA . LEU A 1 102 ? 2.133 -3.432 4.288 1.00 97.69 102 LEU A CA 1
ATOM 821 C C . LEU A 1 102 ? 1.313 -4.109 5.393 1.00 97.69 102 LEU A C 1
ATOM 823 O O . LEU A 1 102 ? 0.522 -3.440 6.063 1.00 97.69 102 LEU A O 1
ATOM 827 N N . ARG A 1 103 ? 1.485 -5.424 5.595 1.00 97.12 103 ARG A N 1
ATOM 828 C CA . ARG A 1 103 ? 0.738 -6.186 6.608 1.00 97.12 103 ARG A CA 1
ATOM 829 C C . ARG A 1 103 ? 1.026 -5.684 8.024 1.00 97.12 103 ARG A C 1
ATOM 831 O O . ARG A 1 103 ? 0.084 -5.511 8.800 1.00 97.12 103 ARG A O 1
ATOM 838 N N . ASP A 1 104 ? 2.287 -5.384 8.339 1.00 96.69 104 ASP A N 1
ATOM 839 C CA . ASP A 1 104 ? 2.664 -4.895 9.670 1.00 96.69 104 ASP A CA 1
ATOM 840 C C . ASP A 1 104 ? 2.159 -3.474 9.893 1.00 96.69 104 ASP A C 1
ATOM 842 O O . ASP A 1 104 ? 1.530 -3.209 10.916 1.00 96.69 104 ASP A O 1
ATOM 846 N N . LEU A 1 105 ? 2.290 -2.604 8.888 1.00 95.44 105 LEU A N 1
ATOM 847 C CA . LEU A 1 105 ? 1.732 -1.251 8.925 1.00 95.44 105 LEU A CA 1
ATOM 848 C C . LEU A 1 105 ? 0.212 -1.252 9.160 1.00 95.44 105 LEU A C 1
ATOM 850 O O . LEU A 1 105 ? -0.300 -0.503 9.994 1.00 95.44 105 LEU A O 1
ATOM 854 N N . ALA A 1 106 ? -0.525 -2.110 8.449 1.00 93.25 106 ALA A N 1
ATOM 855 C CA . ALA A 1 106 ? -1.966 -2.247 8.637 1.00 93.25 106 ALA A CA 1
ATOM 856 C C . ALA A 1 106 ? -2.308 -2.770 10.044 1.00 93.25 106 ALA A C 1
ATOM 858 O O . ALA A 1 106 ? -3.240 -2.270 10.678 1.00 93.25 106 ALA A O 1
ATOM 859 N N . GLY A 1 107 ? -1.553 -3.749 10.554 1.00 92.19 107 GLY A N 1
ATOM 860 C CA . GLY A 1 107 ? -1.729 -4.294 11.901 1.00 92.19 107 GLY A CA 1
ATOM 861 C C . GLY A 1 107 ? -1.483 -3.263 13.006 1.00 92.19 107 GLY A C 1
ATOM 862 O O . GLY A 1 107 ? -2.274 -3.168 13.948 1.00 92.19 107 GLY A O 1
ATOM 863 N N . GLU A 1 108 ? -0.433 -2.453 12.871 1.00 92.94 108 GLU A N 1
ATOM 864 C CA . GLU A 1 108 ? -0.096 -1.378 13.809 1.00 92.94 108 GLU A CA 1
ATOM 865 C C . GLU A 1 108 ? -1.222 -0.339 13.895 1.00 92.94 108 GLU A C 1
ATOM 867 O O . GLU A 1 108 ? -1.774 -0.106 14.976 1.00 92.94 108 GLU A O 1
ATOM 872 N N . VAL A 1 109 ? -1.649 0.212 12.753 1.00 90.00 109 VAL A N 1
ATOM 873 C CA . VAL A 1 109 ? -2.731 1.215 12.698 1.00 90.00 109 VAL A CA 1
ATOM 874 C C . VAL A 1 109 ? -4.053 0.645 13.217 1.00 90.00 109 VAL A C 1
ATOM 876 O O . VAL A 1 109 ? -4.795 1.320 13.944 1.00 90.00 109 VAL A O 1
ATOM 879 N N . ALA A 1 110 ? -4.347 -0.615 12.889 1.00 89.06 110 ALA A N 1
ATOM 880 C CA . ALA A 1 110 ? -5.514 -1.310 13.406 1.00 89.06 110 ALA A CA 1
ATOM 881 C C . ALA A 1 110 ? -5.483 -1.433 14.936 1.00 89.06 110 ALA A C 1
ATOM 883 O O . ALA A 1 110 ? -6.504 -1.195 15.586 1.00 89.06 110 ALA A O 1
ATOM 884 N N . GLY A 1 111 ? -4.326 -1.762 15.517 1.00 88.69 111 GLY A N 1
ATOM 885 C CA . GLY A 1 111 ? -4.127 -1.857 16.963 1.00 88.69 111 GLY A CA 1
ATOM 886 C C . GLY A 1 111 ? -4.352 -0.524 17.679 1.00 88.69 111 GLY A C 1
ATOM 887 O O . GLY A 1 111 ? -5.076 -0.471 18.678 1.00 88.69 111 GLY A O 1
ATOM 888 N N . GLU A 1 112 ? -3.813 0.568 17.136 1.00 87.12 112 GLU A N 1
ATOM 889 C CA . GLU A 1 112 ? -3.998 1.920 17.683 1.00 87.12 112 GLU A CA 1
ATOM 890 C C . GLU A 1 112 ? -5.461 2.388 17.617 1.00 87.12 112 GLU A C 1
ATOM 892 O O . GLU A 1 112 ? -5.952 3.085 18.511 1.00 87.12 112 GLU A O 1
ATOM 897 N N . SER A 1 113 ? -6.190 1.950 16.587 1.00 83.50 113 SER A N 1
ATOM 898 C CA . SER A 1 113 ? -7.562 2.385 16.289 1.00 83.50 113 SER A CA 1
ATOM 899 C C . SER A 1 113 ? -8.644 1.358 16.639 1.00 83.50 113 SER A C 1
ATOM 901 O O . SER A 1 113 ? -9.822 1.55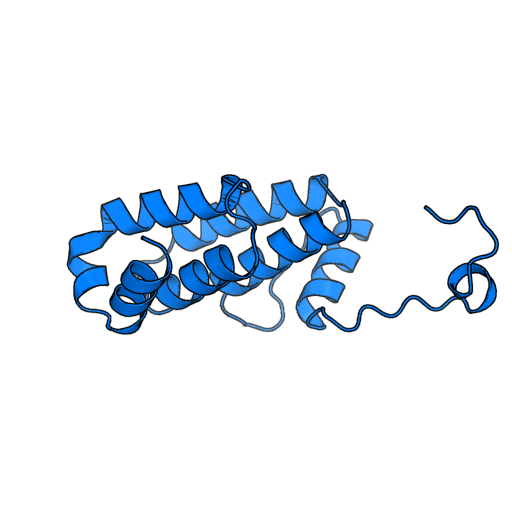3 16.313 1.00 83.50 113 SER A O 1
ATOM 903 N N . ILE A 1 114 ? -8.279 0.280 17.341 1.00 83.06 114 ILE A N 1
ATOM 904 C CA . ILE A 1 114 ? -9.091 -0.939 17.460 1.00 83.06 114 ILE A CA 1
ATOM 905 C C . ILE A 1 114 ? -10.495 -0.693 18.023 1.00 83.06 114 ILE A C 1
ATOM 907 O O . ILE A 1 114 ? -11.476 -1.252 17.540 1.00 83.06 114 ILE A O 1
ATOM 911 N N . LYS A 1 115 ? -10.633 0.199 19.013 1.00 82.88 115 LYS A N 1
ATOM 912 C CA . LYS A 1 115 ? -11.927 0.502 19.655 1.00 82.88 115 LYS A CA 1
ATOM 913 C C . LYS A 1 115 ? -12.959 1.053 18.670 1.00 82.88 115 LYS A C 1
ATOM 915 O O . LYS A 1 115 ? -14.145 0.776 18.826 1.00 82.88 115 LYS A O 1
ATOM 920 N N . ARG A 1 116 ? -12.512 1.844 17.690 1.00 79.81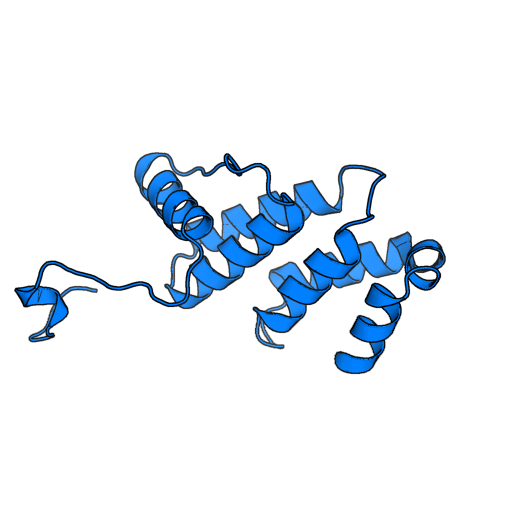 116 ARG A N 1
ATOM 921 C CA . ARG A 1 116 ? -13.366 2.425 16.649 1.00 79.81 116 ARG A CA 1
ATOM 922 C C . ARG A 1 116 ? -13.616 1.408 15.541 1.00 79.81 116 ARG A C 1
ATOM 924 O O . ARG A 1 116 ? -14.758 1.214 15.152 1.00 79.81 116 ARG A O 1
ATOM 931 N N . LEU A 1 117 ? -12.567 0.721 15.092 1.00 81.44 117 LEU A N 1
ATOM 932 C CA . LEU A 1 117 ? -12.660 -0.268 14.015 1.00 81.44 117 LEU A CA 1
ATOM 933 C C . LEU A 1 117 ? -13.547 -1.467 14.377 1.00 81.44 117 LEU A C 1
ATOM 935 O O . LEU A 1 117 ? -14.216 -2.014 13.514 1.00 81.44 117 LEU A O 1
ATOM 939 N N . LEU A 1 118 ? -13.651 -1.840 15.655 1.00 83.25 118 LEU A N 1
ATOM 940 C CA . LEU A 1 118 ? -14.591 -2.877 16.104 1.00 83.25 118 LEU A CA 1
ATOM 941 C C . LEU A 1 118 ? -16.075 -2.495 15.961 1.00 83.25 118 LEU A C 1
ATOM 943 O O . LEU A 1 118 ? -16.939 -3.352 16.154 1.00 83.25 118 LEU A O 1
ATOM 947 N N . GLN A 1 119 ? -16.390 -1.235 15.656 1.00 84.31 119 GLN A N 1
ATOM 948 C CA . GLN A 1 119 ? -17.747 -0.809 15.306 1.00 84.31 119 GLN A CA 1
ATOM 949 C C . GLN A 1 119 ? -18.051 -1.021 13.816 1.00 84.31 119 GLN A C 1
ATOM 951 O O . GLN A 1 119 ? -19.219 -1.009 13.437 1.00 84.31 119 GLN A O 1
ATOM 956 N N . ASP A 1 120 ? -17.022 -1.246 12.998 1.00 81.56 120 ASP A N 1
ATOM 957 C CA . ASP A 1 120 ? -17.121 -1.469 11.561 1.00 81.56 120 ASP A CA 1
ATOM 958 C C . ASP A 1 120 ? -17.275 -2.968 11.251 1.00 81.56 120 ASP A C 1
ATOM 960 O O . ASP A 1 120 ? -16.495 -3.807 11.707 1.00 81.56 120 ASP A O 1
ATOM 964 N N . GLU A 1 121 ? -18.314 -3.335 10.501 1.00 83.69 121 GLU A N 1
ATOM 965 C CA . GLU A 1 121 ? -18.593 -4.736 10.172 1.00 83.69 121 GLU A CA 1
ATOM 966 C C . GLU A 1 121 ? -17.563 -5.329 9.202 1.00 83.69 121 GLU A C 1
ATOM 968 O O . GLU A 1 121 ? -17.171 -6.487 9.366 1.00 83.69 121 GLU A O 1
ATOM 973 N N . GLN A 1 122 ? -17.079 -4.541 8.237 1.00 81.19 122 GLN A N 1
ATOM 974 C CA . GLN A 1 122 ? -16.100 -4.998 7.251 1.00 81.19 122 GLN A CA 1
ATOM 975 C C . GLN A 1 122 ? -14.786 -5.355 7.941 1.00 81.19 122 GLN A C 1
ATOM 977 O O . GLN A 1 122 ? -14.238 -6.434 7.712 1.00 81.19 122 GLN A O 1
ATOM 982 N N . PHE A 1 123 ? -14.330 -4.508 8.865 1.00 81.19 123 PHE A N 1
ATOM 983 C CA . PHE A 1 123 ? -13.116 -4.777 9.629 1.00 81.19 123 PHE A CA 1
ATOM 984 C C . PHE A 1 123 ? -13.237 -6.038 10.498 1.00 81.19 123 PHE A C 1
ATOM 986 O O . PHE A 1 123 ? -12.304 -6.835 10.597 1.00 81.19 123 PHE A O 1
ATOM 993 N N . ARG A 1 124 ? -14.403 -6.269 11.111 1.00 83.62 124 ARG A N 1
ATOM 994 C CA . ARG A 1 124 ? -14.641 -7.484 11.911 1.00 83.62 124 ARG A CA 1
ATOM 995 C C . ARG A 1 124 ? -14.626 -8.754 11.068 1.00 83.62 124 ARG A C 1
ATOM 997 O O . ARG A 1 124 ? -14.210 -9.789 11.584 1.00 83.62 124 ARG A O 1
ATOM 1004 N N . ASN A 1 125 ? -15.095 -8.695 9.824 1.00 85.38 125 ASN A N 1
ATOM 1005 C CA . ASN A 1 125 ? -15.043 -9.832 8.907 1.00 85.38 125 ASN A CA 1
ATOM 1006 C C . ASN A 1 125 ? -13.607 -10.111 8.465 1.00 85.38 125 ASN A C 1
ATOM 1008 O O . ASN A 1 125 ? -13.165 -11.249 8.577 1.00 85.38 125 ASN A O 1
ATOM 1012 N N . LEU A 1 126 ? -12.846 -9.068 8.125 1.00 83.06 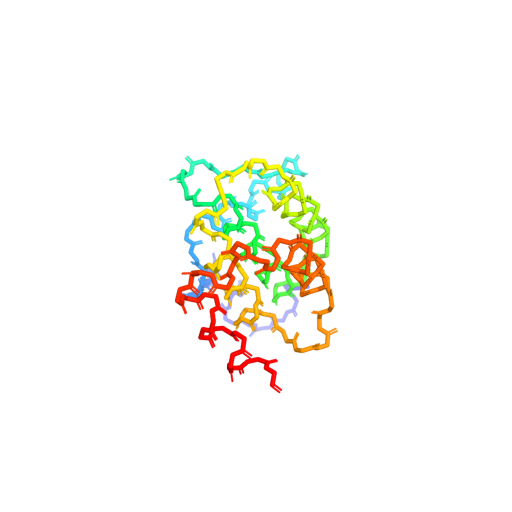126 LEU A N 1
ATOM 1013 C CA . LEU A 1 126 ? -11.427 -9.191 7.792 1.00 83.06 126 LEU A CA 1
ATOM 1014 C C . LEU A 1 126 ? -10.625 -9.892 8.894 1.00 83.06 126 LEU A C 1
ATOM 1016 O O . LEU A 1 126 ? -9.853 -10.804 8.606 1.00 83.06 126 LEU A O 1
ATOM 1020 N N . LEU A 1 127 ? -10.842 -9.514 10.160 1.00 82.56 127 LEU A N 1
ATOM 1021 C CA . LEU A 1 127 ? -10.185 -10.163 11.299 1.00 82.56 127 LEU A CA 1
ATOM 1022 C C . LEU A 1 127 ? -10.523 -11.654 11.420 1.00 82.56 127 LEU A C 1
ATOM 1024 O O . LEU A 1 127 ? -9.701 -12.409 11.915 1.00 82.56 127 LEU A O 1
ATOM 1028 N N . ARG A 1 128 ? -11.723 -12.086 11.019 1.00 82.44 128 ARG A N 1
ATOM 1029 C CA . ARG A 1 128 ? -12.128 -13.502 11.093 1.00 82.44 128 ARG A CA 1
ATOM 1030 C C . ARG A 1 128 ? -11.522 -14.354 9.985 1.00 82.44 128 ARG A C 1
ATOM 1032 O O . ARG A 1 128 ? -11.456 -15.565 10.142 1.00 82.44 128 ARG A O 1
ATOM 1039 N N . GLU A 1 129 ? -11.171 -13.737 8.864 1.00 82.25 129 GLU A N 1
ATOM 1040 C CA . GLU A 1 129 ? -10.635 -14.424 7.686 1.00 82.25 129 GLU A CA 1
ATOM 1041 C C . GLU A 1 129 ? -9.105 -14.540 7.724 1.00 82.25 129 GLU A C 1
ATOM 1043 O O . GLU A 1 129 ? -8.553 -15.408 7.057 1.00 82.25 129 GLU A O 1
ATOM 1048 N N . ASN A 1 130 ? -8.431 -13.695 8.515 1.00 70.50 130 ASN A N 1
ATOM 1049 C CA . ASN A 1 130 ? -6.969 -13.560 8.528 1.00 70.50 130 ASN A CA 1
ATOM 1050 C C . ASN A 1 130 ? -6.301 -13.855 9.895 1.00 70.50 130 ASN A C 1
ATOM 1052 O O . ASN A 1 130 ? -5.088 -13.684 10.014 1.00 70.50 130 ASN A O 1
ATOM 1056 N N . LEU A 1 131 ? -7.061 -14.273 10.920 1.00 58.47 131 LEU A N 1
ATOM 1057 C CA . LEU A 1 131 ? -6.572 -14.770 12.226 1.00 58.47 131 LEU A CA 1
ATOM 1058 C C . LEU A 1 131 ? -7.049 -16.205 12.466 1.00 58.47 131 LEU A C 1
ATOM 1060 O O . LEU A 1 131 ? -6.271 -16.976 13.072 1.00 58.47 131 LEU A O 1
#

Organism: NCBI:txid79813

Secondary structure (DSSP, 8-state):
---SS-HHHHHT----TTS-HHHHHHHHHHHHHS----TT---HHHHHHHHHHHHHHTT-HHHHHHHHHHHHHHHHS-S--TTHHHHHHHHHHHS-TT-HHHHHHHHHHHHHTHHHHTT-HHHHHHHHHH-

Mean predicted aligned error: 6.93 Å

Sequence (131 aa):
MFIGDWKENTARLIELEEADDSVVEAMLRFMYYFDYNNIHGVSTRIFNAQVYSFADKYMIPALKDLAEKEFQAAITTGWAMDDFPLAAAEVYNSTPEDDRGLRDLAGEVAGESIKRLLQDEQFRNLLRENL

Nearest PDB structures (foldseek):
  4g2v-assembly1_A  TM=3.976E-01  e=9.170E+00  Mus musculus

Foldseek 3Di:
DQDDPDPCNVVVDDDPPPADPQLVQQVVCCVVPVGGDPPVPDQQLQSLLRNLLVCVVVVPVSSNVVSLVSNLVSLVDDPPCVCLLVSQLSNPVSDDPPPCRVNVSSVVSCVVCVVVLVVPPSNVVSVVVRD